Protein AF-A0A524JQT5-F1 (afdb_monomer_lite)

Foldseek 3Di:
DEAAPAPPHQCLVPPQVVVVVCLVVQWDWDADPVGRVDIDIDGNDPVRHPYYHGDHPDNVSNVVVVVVD

pLDDT: mean 95.62, std 2.1, range [89.19, 97.94]

Sequence (69 aa):
MIVSVSRRGDIPAFGSDWFMEQLRRGAVEVANPFHPSQKKRVSLSKKDVDAFVFWSRDPRPLLAHLQEI

Radius of gyration: 12.14 Å; chains: 1; bounding box: 20×34×27 Å

Structure (mmCIF, N/CA/C/O backbone):
data_AF-A0A524JQT5-F1
#
_entry.id   AF-A0A524JQT5-F1
#
loop_
_atom_site.group_PDB
_atom_site.id
_atom_site.type_symbol
_atom_site.label_atom_id
_atom_site.label_alt_id
_atom_site.label_comp_id
_atom_site.label_asym_id
_atom_site.label_entity_id
_atom_site.label_seq_id
_atom_site.pdbx_PDB_ins_code
_atom_site.Cartn_x
_atom_site.Cartn_y
_atom_site.Cartn_z
_atom_site.occupancy
_atom_site.B_iso_or_equiv
_atom_site.auth_seq_id
_atom_site.auth_comp_id
_atom_site.auth_asym_id
_atom_site.auth_atom_id
_atom_site.pdbx_PDB_model_num
ATOM 1 N N . MET A 1 1 ? -15.370 0.800 5.328 1.00 93.44 1 MET A N 1
ATOM 2 C CA . MET A 1 1 ? -14.760 1.939 4.587 1.00 93.44 1 MET A CA 1
ATOM 3 C C . MET A 1 1 ? -14.316 1.516 3.182 1.00 93.44 1 MET A C 1
ATOM 5 O O . MET A 1 1 ? -13.782 0.427 3.053 1.00 93.44 1 MET A O 1
ATOM 9 N N . ILE A 1 2 ? -14.421 2.365 2.147 1.00 96.81 2 ILE A N 1
ATOM 10 C CA . ILE A 1 2 ? -13.813 2.094 0.821 1.00 96.81 2 ILE A CA 1
ATOM 11 C C . ILE A 1 2 ? -12.443 2.780 0.715 1.00 96.81 2 ILE A C 1
ATOM 13 O O . ILE A 1 2 ? -12.335 3.987 0.947 1.00 96.81 2 ILE A O 1
ATOM 17 N N . VAL A 1 3 ? -11.404 2.035 0.330 1.00 96.62 3 VAL A N 1
ATOM 18 C CA . VAL A 1 3 ? -10.040 2.558 0.146 1.00 96.62 3 VAL A CA 1
ATOM 19 C C . VAL A 1 3 ? -9.705 2.635 -1.344 1.00 96.62 3 VAL A C 1
ATOM 21 O O . VAL A 1 3 ? -9.576 1.622 -2.025 1.00 96.62 3 VAL A O 1
ATOM 24 N N . SER A 1 4 ? -9.525 3.854 -1.858 1.00 96.69 4 SER A N 1
ATOM 25 C CA . SER A 1 4 ? -9.016 4.082 -3.218 1.00 96.69 4 SER A CA 1
ATOM 26 C C . SER A 1 4 ? -7.489 3.997 -3.213 1.00 96.69 4 SER A C 1
ATOM 28 O O . SER A 1 4 ? -6.804 4.980 -2.914 1.00 96.69 4 SER A O 1
ATOM 30 N N . VAL A 1 5 ? -6.967 2.798 -3.477 1.00 97.06 5 VAL A N 1
ATOM 31 C CA . VAL A 1 5 ? -5.554 2.439 -3.276 1.00 97.06 5 VAL A CA 1
ATOM 32 C C . VAL A 1 5 ? -4.646 3.194 -4.243 1.00 97.06 5 VAL A C 1
ATOM 34 O O . VAL A 1 5 ? -3.604 3.714 -3.856 1.00 97.06 5 VAL A O 1
ATOM 37 N N . SER A 1 6 ? -5.067 3.328 -5.495 1.00 95.31 6 SER A N 1
ATOM 38 C CA . SER A 1 6 ? -4.249 3.892 -6.572 1.00 95.31 6 SER A CA 1
ATOM 39 C C . SER A 1 6 ? -4.650 5.325 -6.947 1.00 95.31 6 SER A C 1
ATOM 41 O O . SER A 1 6 ? -4.519 5.751 -8.093 1.00 95.31 6 SER A O 1
ATOM 43 N N . ARG A 1 7 ? -5.175 6.100 -5.986 1.00 92.50 7 ARG A N 1
ATOM 44 C CA . ARG A 1 7 ? -5.591 7.494 -6.233 1.00 92.50 7 ARG A CA 1
ATOM 45 C C . ARG A 1 7 ? -4.416 8.423 -6.556 1.00 92.50 7 ARG A C 1
ATOM 47 O O . ARG A 1 7 ? -4.595 9.404 -7.267 1.00 92.50 7 ARG A O 1
ATOM 54 N N . ARG A 1 8 ? -3.241 8.162 -5.973 1.00 89.94 8 ARG A N 1
ATOM 55 C CA . ARG A 1 8 ? -2.034 9.006 -6.108 1.00 89.94 8 ARG A CA 1
ATOM 56 C C . ARG A 1 8 ? -0.970 8.411 -7.034 1.00 89.94 8 ARG A C 1
ATOM 58 O O . ARG A 1 8 ? 0.059 9.037 -7.244 1.00 89.94 8 ARG A O 1
ATOM 65 N N . GLY A 1 9 ? -1.211 7.217 -7.561 1.00 93.81 9 GLY A N 1
ATOM 66 C CA . GLY A 1 9 ? -0.282 6.495 -8.419 1.00 93.81 9 GLY A CA 1
ATOM 67 C C . GLY A 1 9 ? -0.855 5.138 -8.799 1.00 93.81 9 GLY A C 1
ATOM 68 O O . GLY A 1 9 ? -1.680 4.592 -8.069 1.00 93.81 9 GLY A O 1
ATOM 69 N N . ASP A 1 10 ? -0.422 4.606 -9.936 1.00 97.19 10 ASP A N 1
ATOM 70 C CA . ASP A 1 10 ? -0.852 3.305 -10.452 1.00 97.19 10 ASP A CA 1
ATOM 71 C C . ASP A 1 10 ? -0.187 2.172 -9.645 1.00 97.19 10 ASP A C 1
ATOM 73 O O . ASP A 1 10 ? 0.829 1.597 -10.034 1.00 97.19 10 ASP A O 1
ATOM 77 N N . ILE A 1 11 ? -0.734 1.916 -8.451 1.00 97.4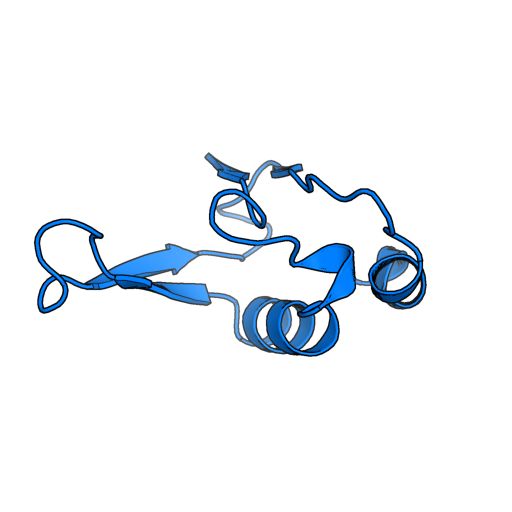4 11 ILE A N 1
ATOM 78 C CA . ILE A 1 11 ? -0.248 0.879 -7.532 1.00 97.44 11 ILE A CA 1
ATOM 79 C C . ILE A 1 11 ? -0.266 -0.512 -8.180 1.00 97.44 11 ILE A C 1
ATOM 81 O O . ILE A 1 11 ? 0.738 -1.202 -8.036 1.00 97.44 11 ILE A O 1
ATOM 85 N N . PRO A 1 12 ? -1.310 -0.937 -8.922 1.00 97.94 12 PRO A N 1
ATOM 86 C CA . PRO A 1 12 ? -1.264 -2.237 -9.584 1.00 97.94 12 PRO A CA 1
ATOM 87 C C . PRO A 1 12 ? -0.078 -2.388 -10.545 1.00 97.94 12 PRO A C 1
ATOM 89 O O . PRO A 1 12 ? 0.571 -3.431 -10.532 1.00 97.94 12 PRO A O 1
ATOM 92 N N . ALA A 1 13 ? 0.254 -1.352 -11.322 1.00 97.81 13 ALA A N 1
ATOM 93 C CA . ALA A 1 13 ? 1.349 -1.429 -12.288 1.00 97.81 13 ALA A CA 1
ATOM 94 C C . ALA A 1 13 ? 2.745 -1.320 -11.644 1.00 97.81 13 ALA A C 1
ATOM 96 O O . ALA A 1 13 ? 3.675 -1.987 -12.092 1.00 97.81 13 ALA A O 1
ATOM 97 N N . PHE A 1 14 ? 2.910 -0.488 -10.607 1.00 97.50 14 PHE A N 1
ATOM 98 C CA . PHE A 1 14 ? 4.245 -0.102 -10.107 1.00 97.50 14 PHE A CA 1
ATOM 99 C C . PHE A 1 14 ? 4.497 -0.376 -8.619 1.00 97.50 14 PHE A C 1
ATOM 101 O O . PHE A 1 14 ? 5.609 -0.170 -8.142 1.00 97.50 14 PHE A O 1
ATOM 108 N N . GLY A 1 15 ? 3.483 -0.798 -7.865 1.00 96.50 15 GLY A N 1
ATOM 109 C CA . GLY A 1 15 ? 3.539 -0.884 -6.403 1.00 96.50 15 GLY A CA 1
ATOM 110 C C . GLY A 1 15 ? 2.804 -2.080 -5.806 1.00 96.50 15 GLY A C 1
ATOM 111 O O . GLY A 1 15 ? 2.479 -2.037 -4.621 1.00 96.50 15 GLY A O 1
ATOM 112 N N . SER A 1 16 ? 2.527 -3.123 -6.593 1.00 96.75 16 SER A N 1
ATOM 113 C CA . SER A 1 16 ? 1.763 -4.293 -6.141 1.00 96.75 16 SER A CA 1
ATOM 114 C C . SER A 1 16 ? 2.415 -4.980 -4.944 1.00 96.75 16 SER A C 1
ATOM 116 O O . SER A 1 16 ? 1.765 -5.140 -3.914 1.00 96.75 16 SER A O 1
ATOM 118 N N . ASP A 1 17 ? 3.713 -5.283 -5.016 1.00 96.62 17 ASP A N 1
ATOM 119 C CA . ASP A 1 17 ? 4.419 -5.957 -3.917 1.00 96.62 17 ASP A CA 1
ATOM 120 C C . ASP A 1 17 ? 4.450 -5.107 -2.642 1.00 96.62 17 ASP A C 1
ATOM 122 O O . ASP A 1 17 ? 4.203 -5.607 -1.542 1.00 96.62 17 ASP A O 1
ATOM 126 N N . TRP A 1 18 ? 4.666 -3.796 -2.793 1.00 96.31 18 TRP A N 1
ATOM 127 C CA . TRP A 1 18 ? 4.606 -2.854 -1.679 1.00 96.31 18 TRP A CA 1
ATOM 128 C C . TRP A 1 18 ? 3.216 -2.836 -1.032 1.00 96.31 18 TRP A C 1
ATOM 130 O O . TRP A 1 18 ? 3.105 -2.890 0.194 1.00 96.31 18 TRP A O 1
ATOM 140 N N . PHE A 1 19 ? 2.149 -2.795 -1.836 1.00 97.19 19 PHE A N 1
ATOM 141 C CA . PHE A 1 19 ? 0.782 -2.818 -1.322 1.00 97.19 19 PHE A CA 1
ATOM 142 C C . PHE A 1 19 ? 0.487 -4.118 -0.575 1.00 97.19 19 PHE A C 1
ATOM 144 O O . PHE A 1 19 ? -0.053 -4.059 0.529 1.00 97.19 19 PHE A O 1
ATOM 151 N N . MET A 1 20 ? 0.893 -5.268 -1.118 1.00 97.19 20 MET A N 1
ATOM 152 C CA . MET A 1 20 ? 0.713 -6.559 -0.451 1.00 97.19 20 MET A CA 1
ATOM 153 C C . MET A 1 20 ? 1.458 -6.621 0.884 1.00 97.19 20 MET A C 1
ATOM 155 O O . MET A 1 20 ? 0.926 -7.142 1.865 1.00 97.19 20 MET A O 1
ATOM 159 N N . GLU A 1 21 ? 2.653 -6.034 0.976 1.00 97.31 21 GLU A N 1
ATOM 160 C CA . GLU A 1 21 ? 3.361 -5.909 2.250 1.00 97.31 21 GLU A CA 1
ATOM 161 C C . GLU A 1 21 ? 2.565 -5.071 3.265 1.00 97.31 21 GLU A C 1
ATOM 163 O O . 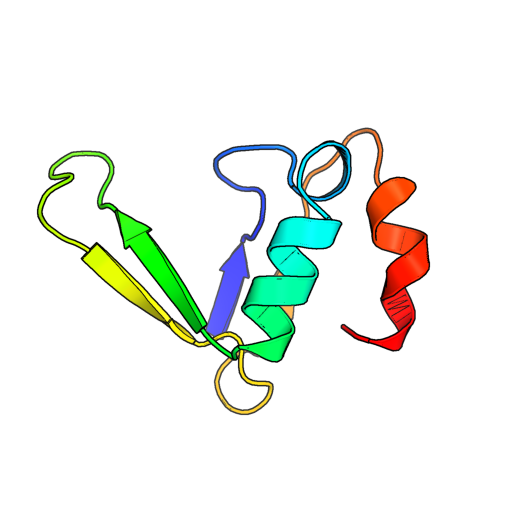GLU A 1 21 ? 2.397 -5.487 4.415 1.00 97.31 21 GLU A O 1
ATOM 168 N N . GLN A 1 22 ? 2.024 -3.918 2.854 1.00 96.81 22 GLN A N 1
ATOM 169 C CA . GLN A 1 22 ? 1.199 -3.089 3.740 1.00 96.81 22 GLN A CA 1
ATOM 170 C C . GLN A 1 22 ? -0.104 -3.791 4.137 1.00 96.81 22 GLN A C 1
ATOM 172 O O . GLN A 1 22 ? -0.525 -3.695 5.292 1.00 96.81 22 GLN A O 1
ATOM 177 N N . LEU A 1 23 ? -0.722 -4.530 3.213 1.00 97.12 23 LEU A N 1
ATOM 178 C CA . LEU A 1 23 ? -1.933 -5.305 3.465 1.00 97.12 23 LEU A CA 1
ATOM 179 C C . LEU A 1 23 ? -1.682 -6.372 4.537 1.00 97.12 23 LEU A C 1
ATOM 181 O O . LEU A 1 23 ? -2.441 -6.451 5.502 1.00 97.12 23 LEU A O 1
ATOM 185 N N . ARG A 1 24 ? -0.566 -7.109 4.447 1.00 95.94 24 ARG A N 1
ATOM 186 C CA . ARG A 1 24 ? -0.147 -8.084 5.473 1.00 95.94 24 ARG A CA 1
ATOM 187 C C . ARG A 1 24 ? 0.180 -7.421 6.817 1.00 95.94 24 ARG A C 1
ATOM 189 O O . ARG A 1 24 ? -0.092 -8.002 7.863 1.00 95.94 24 ARG A O 1
ATOM 196 N N . ARG A 1 25 ? 0.708 -6.189 6.811 1.00 96.94 25 ARG A N 1
ATOM 197 C CA . ARG A 1 25 ? 0.903 -5.362 8.024 1.00 96.94 25 ARG A CA 1
ATOM 198 C C . ARG A 1 25 ? -0.415 -4.810 8.593 1.00 96.94 25 ARG A C 1
ATOM 200 O O . ARG A 1 25 ? -0.448 -4.379 9.745 1.00 96.94 25 ARG A O 1
ATOM 207 N N . GLY A 1 26 ? -1.492 -4.810 7.805 1.00 97.06 26 GLY A N 1
ATOM 208 C CA . GLY A 1 26 ? -2.851 -4.438 8.207 1.00 97.06 26 GLY A CA 1
ATOM 209 C C . GLY A 1 26 ? -3.137 -2.935 8.260 1.00 97.06 26 GLY A C 1
ATOM 210 O O . GLY A 1 26 ? -4.252 -2.546 8.609 1.00 97.06 26 GLY A O 1
ATOM 211 N N . ALA A 1 27 ? -2.173 -2.074 7.933 1.00 97.31 27 ALA A N 1
ATOM 212 C CA . ALA A 1 27 ? -2.362 -0.625 7.894 1.00 97.31 27 ALA A CA 1
ATOM 213 C C . ALA A 1 27 ? -1.249 0.069 7.101 1.00 97.31 27 ALA A C 1
ATOM 215 O O . ALA A 1 27 ? -0.152 -0.464 6.963 1.00 97.31 27 ALA A O 1
ATOM 216 N N . VAL A 1 28 ? -1.511 1.305 6.673 1.00 96.75 28 VAL A N 1
ATOM 217 C CA . VAL A 1 28 ? -0.523 2.183 6.032 1.00 96.75 28 VAL A CA 1
ATOM 218 C C . VAL A 1 28 ? -0.617 3.606 6.581 1.00 96.75 28 VAL A C 1
ATOM 220 O O . VAL A 1 28 ? -1.699 4.076 6.942 1.00 96.75 28 VAL A O 1
ATOM 223 N N . GLU A 1 29 ? 0.510 4.311 6.653 1.00 95.81 29 GLU A N 1
ATOM 224 C CA . GLU A 1 29 ? 0.530 5.748 6.935 1.00 95.81 29 GLU A CA 1
ATOM 225 C C . GLU A 1 29 ? 0.486 6.551 5.636 1.00 95.81 29 GLU A C 1
ATOM 227 O O . GLU A 1 29 ? 1.291 6.351 4.729 1.00 95.81 29 GLU A O 1
ATOM 232 N N . VAL A 1 30 ? -0.438 7.503 5.559 1.00 93.88 30 VAL A N 1
ATOM 233 C CA . VAL A 1 30 ? -0.602 8.385 4.406 1.00 93.88 30 VAL A CA 1
ATOM 234 C C . VAL A 1 30 ? -0.397 9.823 4.853 1.00 93.88 30 VAL A C 1
ATOM 236 O O . VAL A 1 30 ? -1.121 10.329 5.712 1.00 93.88 30 VAL A O 1
ATOM 239 N N . ALA A 1 31 ? 0.572 10.503 4.243 1.00 93.94 31 ALA A N 1
ATOM 240 C CA . ALA A 1 31 ? 0.780 11.928 4.458 1.00 93.94 31 ALA A CA 1
ATOM 241 C C . ALA A 1 31 ? -0.362 12.753 3.838 1.00 93.94 31 ALA A C 1
ATOM 243 O O . ALA A 1 31 ? -0.839 12.469 2.725 1.00 93.94 31 ALA A O 1
ATOM 244 N N . ASN A 1 32 ? -0.794 13.794 4.547 1.00 92.00 32 ASN A N 1
ATOM 245 C CA . ASN A 1 32 ? -1.664 14.822 3.991 1.00 92.00 32 ASN A CA 1
ATOM 246 C C . ASN A 1 32 ? -0.893 15.578 2.885 1.00 92.00 32 ASN A C 1
ATOM 248 O O . ASN A 1 32 ? 0.222 16.033 3.137 1.00 92.00 32 ASN A O 1
ATOM 252 N N . PRO A 1 33 ? -1.449 15.715 1.667 1.00 89.50 33 PRO A N 1
ATOM 253 C CA . PRO A 1 33 ? -0.733 16.320 0.545 1.00 89.50 33 PRO A CA 1
ATOM 254 C C . PRO A 1 33 ? -0.444 17.813 0.751 1.00 89.50 33 PRO A C 1
ATOM 256 O O . PRO A 1 33 ? 0.510 18.320 0.176 1.00 89.50 33 PRO A O 1
ATOM 259 N N . PHE A 1 34 ? -1.234 18.504 1.578 1.00 94.25 34 PHE A N 1
ATOM 260 C CA . PHE A 1 34 ? -1.038 19.923 1.887 1.00 94.25 34 PHE A CA 1
ATOM 261 C C . PHE A 1 34 ? -0.203 20.142 3.157 1.00 94.25 34 PHE A C 1
ATOM 263 O O . PHE A 1 34 ? 0.420 21.188 3.312 1.00 94.25 34 PHE A O 1
ATOM 270 N N . HIS A 1 35 ? -0.146 19.145 4.048 1.00 95.12 35 HIS A N 1
ATOM 271 C CA . HIS A 1 35 ? 0.613 19.202 5.302 1.00 95.12 35 HIS A CA 1
ATOM 272 C C . HIS A 1 35 ? 1.349 17.877 5.563 1.00 95.12 35 HIS A C 1
ATOM 274 O O . HIS A 1 35 ? 0.861 17.053 6.335 1.00 95.12 35 HIS A O 1
ATOM 280 N N . PRO A 1 36 ? 2.531 17.646 4.963 1.00 92.19 36 PRO A N 1
ATOM 281 C CA . PRO A 1 36 ? 3.198 16.339 5.000 1.00 92.19 36 PRO A CA 1
ATOM 282 C C . PRO A 1 36 ? 3.589 15.836 6.397 1.00 92.19 36 PRO A C 1
ATOM 284 O O . PRO A 1 36 ? 3.709 14.629 6.602 1.00 92.19 36 PRO A O 1
ATOM 287 N N . SER A 1 37 ? 3.765 16.743 7.365 1.00 95.62 37 SER A N 1
ATOM 288 C CA . SER A 1 37 ? 3.998 16.392 8.773 1.00 95.62 37 SER A CA 1
ATOM 289 C C . SER A 1 37 ? 2.783 15.727 9.427 1.00 95.62 37 SER A C 1
ATOM 291 O O . SER A 1 37 ? 2.937 14.961 10.375 1.00 95.62 37 SER A O 1
ATOM 293 N N . GLN A 1 38 ? 1.577 15.975 8.908 1.00 95.38 38 GLN A N 1
ATOM 294 C CA . GLN A 1 38 ? 0.362 15.299 9.338 1.00 95.38 38 GLN A CA 1
ATOM 295 C C . GLN A 1 38 ? 0.219 13.978 8.586 1.00 95.38 38 GLN A C 1
ATOM 297 O O . GLN A 1 38 ? -0.097 13.934 7.392 1.00 95.38 38 GLN A O 1
ATOM 302 N N . LYS A 1 39 ? 0.417 12.884 9.316 1.00 95.44 39 LYS A N 1
ATOM 303 C CA . LYS A 1 39 ? 0.202 11.529 8.819 1.00 95.44 39 LYS A CA 1
ATOM 304 C C . LYS A 1 39 ? -1.111 10.983 9.354 1.00 95.44 39 LYS A C 1
ATOM 306 O O . LYS A 1 39 ? -1.422 11.121 10.534 1.00 95.44 39 LYS A O 1
ATOM 311 N N . LYS A 1 40 ? -1.871 10.329 8.482 1.00 94.50 40 LYS A N 1
ATOM 312 C CA . LYS A 1 40 ? -3.057 9.562 8.856 1.00 94.50 40 LYS A CA 1
ATOM 313 C C . LYS A 1 40 ? -2.752 8.081 8.710 1.00 94.50 40 LYS A C 1
ATOM 315 O O . LYS A 1 40 ? -2.317 7.647 7.647 1.00 94.50 40 LYS A O 1
ATOM 320 N N . ARG A 1 41 ? -3.045 7.300 9.746 1.00 96.12 41 ARG A N 1
ATOM 321 C CA . ARG A 1 41 ? -3.035 5.840 9.655 1.00 96.12 41 ARG A CA 1
ATOM 322 C C . ARG A 1 41 ? -4.353 5.360 9.053 1.00 96.12 41 ARG A C 1
ATOM 324 O O . ARG A 1 41 ? -5.427 5.726 9.529 1.00 96.12 41 ARG A O 1
ATOM 331 N N . VAL A 1 42 ? -4.270 4.567 7.993 1.00 96.38 42 VAL A N 1
ATOM 332 C CA . VAL A 1 42 ? -5.412 3.957 7.306 1.00 96.38 42 VAL A CA 1
ATOM 333 C C . VAL A 1 42 ? -5.356 2.459 7.565 1.00 96.38 42 VAL A C 1
ATOM 335 O O . VAL A 1 42 ? -4.346 1.827 7.259 1.00 96.38 42 VAL A O 1
ATOM 338 N N . SER A 1 43 ? -6.415 1.903 8.157 1.00 97.25 43 SER A N 1
ATOM 339 C CA . SER A 1 43 ? -6.533 0.453 8.318 1.00 97.25 43 SER A CA 1
ATOM 340 C C . SER A 1 43 ? -6.732 -0.214 6.959 1.00 97.25 43 SER A C 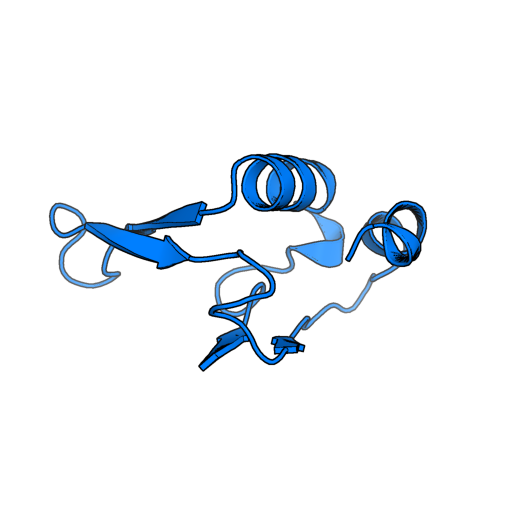1
ATOM 342 O O . SER A 1 43 ? -7.453 0.310 6.110 1.00 97.25 43 SER A O 1
ATOM 344 N N . LEU A 1 44 ? -6.088 -1.363 6.778 1.00 97.12 44 LEU A N 1
ATOM 345 C CA . LEU A 1 44 ? -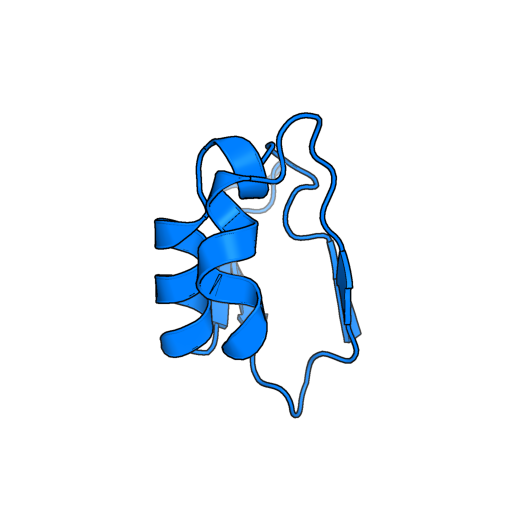6.246 -2.262 5.635 1.00 97.12 44 LEU A CA 1
ATOM 346 C C . LEU A 1 44 ? -6.852 -3.608 6.072 1.00 97.12 44 LEU A C 1
ATOM 348 O O . LEU A 1 44 ? -6.893 -4.554 5.293 1.00 97.12 44 LEU A O 1
ATOM 352 N N . SER A 1 45 ? -7.304 -3.713 7.326 1.00 96.12 45 SER A N 1
ATOM 353 C CA . SER A 1 45 ? -7.897 -4.940 7.851 1.00 96.12 45 SER A CA 1
ATOM 354 C C . SER A 1 45 ? -9.275 -5.202 7.229 1.00 96.12 45 SER A C 1
ATOM 356 O O . SER A 1 45 ? -10.063 -4.274 7.026 1.00 96.12 45 SER A O 1
ATOM 358 N N . LYS A 1 46 ? -9.613 -6.482 7.011 1.00 92.88 46 LYS A N 1
ATOM 359 C CA . LYS A 1 46 ? -10.932 -6.900 6.492 1.00 92.88 46 LYS A CA 1
ATOM 360 C C . LYS A 1 46 ? -12.112 -6.480 7.381 1.00 92.88 46 LYS A C 1
ATOM 362 O O . LYS A 1 46 ? -13.243 -6.488 6.921 1.00 92.88 46 LYS A O 1
ATOM 367 N N . LYS A 1 47 ? -11.870 -6.137 8.653 1.00 96.75 47 LYS A N 1
ATOM 368 C CA . LYS A 1 47 ? -12.917 -5.665 9.576 1.00 96.75 47 LYS A CA 1
ATOM 369 C C . LYS A 1 47 ? -13.266 -4.191 9.367 1.00 96.75 47 LYS A C 1
ATOM 371 O O . LYS A 1 47 ? -14.375 -3.787 9.692 1.00 96.75 47 LYS A O 1
ATOM 376 N N . ASP A 1 48 ? -12.324 -3.405 8.846 1.00 97.50 48 ASP A N 1
ATOM 377 C CA . ASP A 1 48 ? -12.465 -1.950 8.728 1.00 97.50 48 ASP A CA 1
ATOM 378 C C . ASP A 1 48 ? -12.711 -1.500 7.277 1.00 97.50 48 ASP A C 1
ATOM 380 O O . ASP A 1 48 ? -13.228 -0.401 7.035 1.00 97.50 48 ASP A O 1
ATOM 384 N N . VAL A 1 49 ? -12.326 -2.330 6.300 1.00 97.56 49 VAL A N 1
ATOM 385 C CA . VAL A 1 49 ? -12.391 -2.033 4.865 1.00 97.56 49 VAL A CA 1
ATOM 386 C C . VAL A 1 49 ? -13.436 -2.905 4.174 1.00 97.56 49 VAL A C 1
ATOM 388 O O . VAL A 1 49 ? -13.345 -4.125 4.207 1.00 97.56 49 VAL A O 1
ATOM 391 N N . ASP A 1 50 ? -14.383 -2.260 3.491 1.00 97.38 50 ASP A N 1
ATOM 392 C CA . ASP A 1 50 ? -15.441 -2.933 2.726 1.00 97.38 50 ASP A CA 1
ATOM 393 C C . ASP A 1 50 ? -14.960 -3.285 1.313 1.00 97.38 50 ASP A C 1
ATOM 395 O O . ASP A 1 50 ? -15.384 -4.283 0.740 1.00 97.38 50 ASP A O 1
ATOM 399 N N . ALA A 1 51 ? -14.100 -2.441 0.727 1.00 96.69 51 ALA A N 1
ATOM 400 C CA . ALA A 1 51 ? -13.570 -2.637 -0.619 1.00 96.69 51 ALA A CA 1
ATOM 401 C C . ALA A 1 51 ? -12.276 -1.849 -0.869 1.00 96.69 51 ALA A C 1
ATOM 403 O O . ALA A 1 51 ? -12.095 -0.730 -0.370 1.00 96.69 51 ALA A O 1
ATOM 404 N N . PHE A 1 52 ? -11.427 -2.407 -1.735 1.00 97.31 52 PHE A N 1
ATOM 405 C CA . PHE A 1 52 ? -10.281 -1.733 -2.339 1.00 97.31 52 PHE A CA 1
ATOM 406 C C . PHE A 1 52 ? -10.587 -1.383 -3.796 1.00 97.31 52 PHE A C 1
ATOM 408 O O . PHE A 1 52 ? -11.055 -2.225 -4.559 1.00 97.31 52 PHE A O 1
ATOM 415 N N . VAL A 1 53 ? -10.309 -0.140 -4.189 1.00 97.56 53 VAL A N 1
ATOM 416 C CA . VAL A 1 53 ? -10.473 0.323 -5.573 1.00 97.56 53 VAL A CA 1
ATOM 417 C C . VAL A 1 53 ? -9.108 0.587 -6.190 1.00 97.56 53 VAL A C 1
ATOM 419 O O . VAL A 1 53 ? -8.308 1.355 -5.646 1.00 97.56 53 VAL A O 1
ATOM 422 N N . PHE A 1 54 ? -8.886 -0.020 -7.354 1.00 97.38 54 PHE A N 1
ATOM 423 C CA . PHE A 1 54 ? -7.668 0.088 -8.141 1.00 97.38 54 PHE A CA 1
ATOM 424 C C . PHE A 1 54 ? -7.968 0.700 -9.519 1.00 97.38 54 PHE A C 1
ATOM 426 O O . PHE A 1 54 ? -8.907 0.314 -10.206 1.00 97.38 54 PHE A O 1
ATOM 433 N N . TRP A 1 55 ? -7.130 1.646 -9.914 1.00 96.19 55 TRP A N 1
ATOM 434 C CA . TRP A 1 55 ? -7.106 2.393 -11.165 1.00 96.19 55 TRP A CA 1
ATOM 435 C C . TRP A 1 55 ? -5.762 2.106 -11.808 1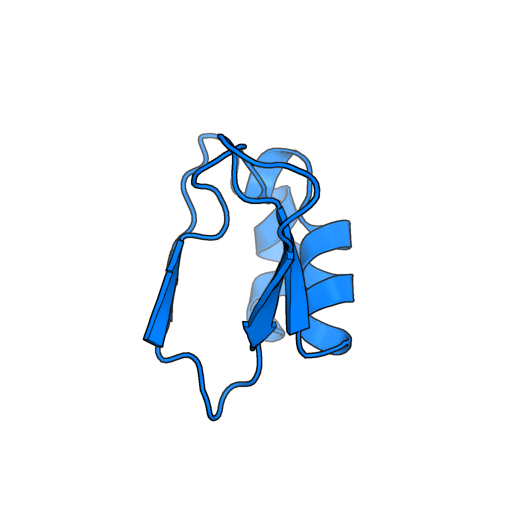.00 96.19 55 TRP A C 1
ATOM 437 O O . TRP A 1 55 ? -4.729 2.540 -11.295 1.00 96.19 55 TRP A O 1
ATOM 447 N N . SER A 1 56 ? -5.785 1.351 -12.896 1.00 96.50 56 SER A N 1
ATOM 448 C CA . SER A 1 56 ? -4.575 0.960 -13.596 1.00 96.50 56 SER A CA 1
ATOM 449 C C . SER A 1 56 ? -4.849 0.739 -15.068 1.00 96.50 56 SER A C 1
ATOM 451 O O . SER A 1 56 ? -5.932 0.286 -15.443 1.00 96.50 56 SER A O 1
ATOM 453 N N . ARG A 1 57 ? -3.852 1.045 -15.898 1.00 95.94 57 ARG A N 1
ATOM 454 C CA . ARG A 1 57 ? -3.833 0.606 -17.301 1.00 95.94 57 ARG A CA 1
ATOM 455 C C . ARG A 1 57 ? -3.100 -0.725 -17.481 1.00 95.94 57 ARG A C 1
ATOM 457 O O . ARG A 1 57 ? -3.181 -1.304 -18.558 1.00 95.94 57 ARG A O 1
ATOM 464 N N . ASP A 1 58 ? -2.425 -1.209 -16.440 1.00 96.94 58 ASP A N 1
ATOM 465 C CA . ASP A 1 58 ? -1.723 -2.486 -16.426 1.00 96.94 58 ASP A CA 1
ATOM 466 C C . ASP A 1 58 ? -1.900 -3.207 -15.074 1.00 96.94 58 ASP A C 1
ATOM 468 O O . ASP A 1 58 ? -1.037 -3.126 -14.198 1.00 96.94 58 ASP A O 1
ATOM 472 N N . PRO A 1 59 ? -3.016 -3.932 -14.874 1.00 96.31 59 PRO A N 1
ATOM 473 C CA . PRO A 1 59 ? -3.282 -4.612 -13.609 1.00 96.31 59 PRO A CA 1
ATOM 474 C C . PRO A 1 59 ? -2.479 -5.907 -13.432 1.00 96.31 59 PRO A C 1
ATOM 476 O O . PRO A 1 59 ? -2.509 -6.484 -12.346 1.00 96.31 59 PRO A O 1
ATOM 479 N N . ARG A 1 60 ? -1.787 -6.393 -14.475 1.00 96.75 60 ARG A N 1
ATOM 480 C CA . ARG A 1 60 ? -1.149 -7.722 -14.495 1.00 96.75 60 ARG A CA 1
ATOM 481 C C . ARG A 1 60 ? -0.230 -7.984 -13.295 1.00 96.75 60 ARG A C 1
ATOM 483 O O . ARG A 1 60 ? -0.322 -9.093 -12.771 1.00 96.75 60 ARG A O 1
ATOM 490 N N . PRO A 1 61 ? 0.585 -7.024 -12.807 1.00 96.12 61 PRO A N 1
ATOM 491 C CA . PRO A 1 61 ? 1.443 -7.283 -11.652 1.00 96.12 61 PRO A CA 1
ATOM 492 C C . PRO A 1 61 ? 0.658 -7.535 -10.355 1.00 96.12 61 PRO A C 1
ATOM 494 O O . PRO A 1 61 ? 1.116 -8.296 -9.509 1.00 96.12 61 PRO A O 1
ATOM 497 N N . LEU A 1 62 ? -0.541 -6.957 -10.205 1.00 97.00 62 LEU A N 1
ATOM 498 C CA . LEU A 1 62 ? -1.400 -7.195 -9.039 1.00 97.00 62 LEU A CA 1
ATOM 499 C C . LEU A 1 62 ? -2.154 -8.524 -9.134 1.00 97.00 62 LEU A C 1
ATOM 501 O O . LEU A 1 62 ? -2.436 -9.140 -8.111 1.00 97.00 62 LEU A O 1
ATOM 505 N N . LEU A 1 63 ? -2.491 -8.979 -10.347 1.00 96.06 63 LEU A N 1
ATOM 506 C CA . LEU A 1 63 ? -3.321 -10.176 -10.539 1.00 96.06 63 LEU A CA 1
ATOM 507 C C . LEU A 1 63 ? -2.689 -11.446 -9.957 1.00 96.06 63 LEU A C 1
ATOM 509 O O . LEU A 1 63 ? -3.421 -12.334 -9.525 1.00 96.06 63 LEU A O 1
ATOM 513 N N . ALA A 1 64 ? -1.356 -11.516 -9.889 1.00 92.81 64 ALA A N 1
ATOM 514 C CA . ALA A 1 64 ? -0.641 -12.611 -9.230 1.00 92.81 64 ALA A CA 1
ATOM 515 C C . ALA A 1 64 ? -1.010 -12.759 -7.739 1.00 92.81 64 ALA A C 1
ATOM 517 O O . ALA A 1 64 ? -0.933 -13.856 -7.194 1.00 92.81 64 ALA A O 1
ATOM 518 N N . HIS A 1 65 ? -1.459 -11.672 -7.107 1.00 94.50 65 HIS A N 1
ATOM 519 C CA . HIS A 1 65 ? -1.780 -11.589 -5.682 1.00 94.50 65 HIS A CA 1
ATOM 520 C C . HIS A 1 65 ? -3.290 -11.618 -5.392 1.00 94.50 65 HIS A C 1
ATOM 522 O O . HIS A 1 65 ? -3.696 -11.490 -4.241 1.00 94.50 65 HIS A O 1
ATOM 528 N N . LEU A 1 66 ? -4.149 -11.783 -6.408 1.00 93.25 66 LEU A N 1
ATOM 529 C CA . LEU A 1 66 ? -5.600 -11.569 -6.281 1.00 93.25 66 LEU A CA 1
ATOM 530 C C . LEU A 1 66 ? -6.280 -12.464 -5.228 1.00 93.25 66 LEU A C 1
ATOM 532 O O . LEU A 1 66 ? -7.264 -12.053 -4.632 1.00 93.25 66 LEU A O 1
ATOM 536 N N . GLN A 1 67 ? -5.754 -13.667 -4.982 1.00 92.50 67 GLN A N 1
ATOM 537 C CA . GLN A 1 67 ? -6.295 -14.593 -3.976 1.00 92.50 67 GLN A CA 1
ATOM 538 C C . GLN A 1 67 ? -6.038 -14.139 -2.527 1.00 92.50 67 GLN A C 1
ATOM 540 O O . GLN A 1 67 ? -6.703 -14.612 -1.607 1.00 92.50 67 GLN A O 1
ATOM 545 N N . GLU A 1 68 ? -5.063 -13.253 -2.304 1.00 90.44 68 GLU A N 1
ATOM 546 C CA . GLU A 1 68 ? -4.704 -12.754 -0.971 1.00 90.44 68 GLU A CA 1
ATOM 547 C C . GLU A 1 68 ? -5.501 -11.505 -0.553 1.00 90.44 68 GLU A C 1
ATOM 549 O O . GLU A 1 68 ? -5.558 -11.192 0.640 1.00 90.44 68 GLU A O 1
ATOM 554 N N . ILE A 1 69 ? -6.098 -10.794 -1.517 1.00 89.19 69 ILE A N 1
ATOM 555 C CA . ILE A 1 69 ? -6.826 -9.526 -1.325 1.00 89.19 69 ILE A CA 1
ATOM 556 C C . ILE A 1 69 ? -8.280 -9.830 -0.941 1.00 89.19 69 ILE A C 1
ATOM 558 O O . ILE A 1 69 ? -8.679 -9.504 0.207 1.00 89.19 69 ILE A O 1
#

Secondary structure (DSSP, 8-state):
-EEETTSSS-HHHH-HHHHHHHHHHTEEEEE-SS-TT-EEEEE-STTT-SEEE---S--HHHHTTTTT-

=== Feature glossary ===
A reading guide for the features in this record.

Start from the sequence.

  · This is the polypeptide sequence — one letter per residue, N-terminus first. Length ranges from a few dozen residues for small domains to over a thousand for large multi-domain proteins.

Fold it, and you get atomic coordinates and the backbone conformation that goes with them.

  · Structure coordinates are given as an mmCIF _atom_site loop: one row per atom with element, residue name, chain id, sequence number, and x/y/z position in Å. Only the four main-chain atoms per residue are included here; side chains are omitted to keep the record compact.

  · Backbone dihedral angles. Every residue except chain termini has a φ (preceding-C → N → Cα → C) and a ψ (N → Cα → C → next-N). They are reported in degrees following the IUPAC sign convention. Secondary structure is essentially a statement about which (φ, ψ) basin each residue occupies.

  · The SS8 string is DSSP's per-residue secondary-structure call. α-helix (H) means an i→i+4 H-bond ladder; β-strand (E) means the residue participates in a β-sheet; 3₁₀ (G) and π (I) are tighter and wider helices; T/S are turns/bends; '-' is loop.

  · SS3 is a coarse helix/strand/coil call (letters a/b/c) made by the P-SEA algorithm from inter-Cα distances and dihedrals. It is less detailed than DSSP but needs only Cα positions.

Summarize the fold with a handful of shape descriptors and a per-residue structural alphabet.

  · Radius of gyration (Rg) is the root-mean-square distance of Cα atoms from their centroid — a single number for overall size and compactness. A globular domain of N residues has Rg ≈ 2.2·N^0.38 Å; an extended or disordered chain has a much larger Rg. The Cα contact count is the number of residue pairs whose Cα atoms are within 8 Å and are more than four positions apart in sequence — a standard proxy for tertiary packing density. The bounding box is the smallest axis-aligned box enclosing all Cα atoms.

  · The Foldseek 3Di string encodes local tertiary geometry as a 20-letter alphabet — one character per residue — derived from the relative positions of nearby Cα atoms. Unlike the amino-acid sequence, 3Di is a direct function of the 3D structure, so two proteins with the same fold have similar 3Di strings even at low sequence identity.

  · Solvent-accessible surface area (SASA) is the area in Å² traced out by the centre of a 1.4 Å probe sphere (a water molecule) rolled over the protein's van der Waals surface (Shrake–Rupley / Lee–Richards construction). Buried residues have near-zero SASA; fully exposed residues can exceed 200 Å². The total SASA scales roughly with the number of surface residues.

Ask how reliable the model is.

  · pLDDT (predicted Local Distance Difference Test) is AlphaFold's per-residue confidence score, ranging from 0 to 100. Values above 90 indicate high confidence (typically well-packed cores); 70–90 is confident; 50–70 low confidence; below 50 usually means the region is disordered or the prediction is unreliable there. AlphaFold stores pLDDT in the mmCIF B-factor column.

  · B-factor (Debye–Waller factor) reflects atomic displacement in the crystal lattice. It is an experimental observable (units Å²), not a prediction; low values mean the atom is pinned down, high values mean it moves or is heterogeneous across the crystal.

  · Predicted Aligned Error (PAE) is an AlphaFold confidence matrix: entry (i, j) is the expected error in the position of residue j, in ångströms, when the prediction is superimposed on the true structure at residue i. Low PAE within a block of residues means that block is internally rigid and well-predicted; high PAE between two blocks means their relative placement is uncertain even if each block individually is confident.

Place it in context: what it resembles, what it is annotated as, and how it looks.

  · Nearest PDB neighbors are the top structural matches found by Foldseek when searching this structure against the entire Protein Data Bank. Each hit reports a TM-score (0 to 1; >0.5 almost always implies the same fold) and an E-value. These are *structural* homologs — they may share no detectable sequence similarity.

  · Functional annotations link the protein to curated databases. InterPro entries identify conserved domains and families by matching the sequence against member-database signatures (Pfam, PROSITE, CDD, …). Gene Ontology (GO) terms describe molecular function, biological process, and cellular component in a controlled vocabulary. CATH places the structure in a hierarchical fold classification (Class/Architecture/Topology/Homologous-superfamily). The organism is the source species.

  · Three diagnostic plots accompany the record. The Cα contact map visualizes the tertiary structure as a 2D adjacency matrix (8 Å cutoff, sequence-local contacts suppressed). The Ramachandran plot shows the distribution of backbone (φ, ψ) torsions, with points in the α and β basins reflecting secondary structure content. The PAE plot shows AlphaFold's inter-residue confidence as a color matrix.

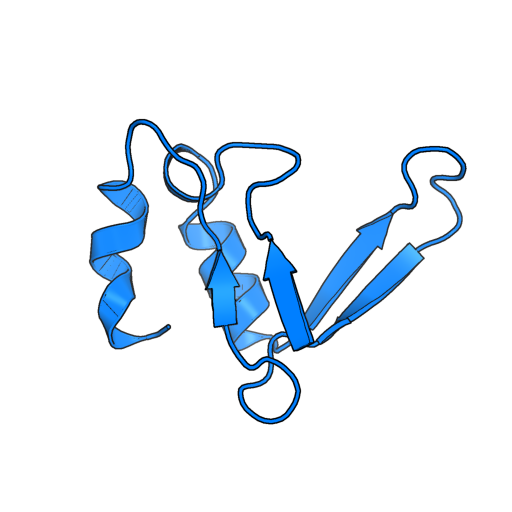  · Six rendered views show the 3D structure from the faces of a cube — i.e. along ±x, ±y, ±z. Rendering representation is drawn randomly per protein from cartoon (secondary-structure ribbons), sticks (backbone bonds), or molecular surface; coloring is either N→C rainbow (blue at the N-terminus through red at the C-terminus) or one color per chain.